Protein AF-A0A7Y5Q8L2-F1 (afdb_monomer)

Structure (mmCIF, N/CA/C/O backbone):
data_AF-A0A7Y5Q8L2-F1
#
_entry.id   AF-A0A7Y5Q8L2-F1
#
loop_
_atom_site.group_PDB
_atom_site.id
_atom_site.type_symbol
_atom_site.label_atom_id
_atom_site.label_alt_id
_atom_site.label_comp_id
_atom_site.label_asym_id
_atom_site.label_entity_id
_atom_site.label_seq_id
_atom_site.pdbx_PDB_ins_code
_atom_site.Cartn_x
_atom_site.Cartn_y
_atom_site.Cartn_z
_atom_site.occupancy
_atom_site.B_iso_or_equiv
_atom_site.auth_seq_id
_atom_site.auth_comp_id
_atom_site.auth_asym_id
_atom_site.auth_atom_id
_atom_site.pdbx_PDB_model_num
ATOM 1 N N . MET A 1 1 ? -11.479 13.921 13.298 1.00 70.50 1 MET A N 1
ATOM 2 C CA . MET A 1 1 ? -11.102 13.924 11.867 1.00 70.50 1 MET A CA 1
ATOM 3 C C . MET A 1 1 ? -10.207 12.726 11.621 1.00 70.50 1 MET A C 1
ATOM 5 O O . MET A 1 1 ? -9.278 12.547 12.399 1.00 70.50 1 MET A O 1
ATOM 9 N N . ALA A 1 2 ? -10.493 11.924 10.595 1.00 79.12 2 ALA A N 1
ATOM 10 C CA . ALA A 1 2 ? -9.597 10.864 10.140 1.00 79.12 2 ALA A CA 1
ATOM 11 C C . ALA A 1 2 ? -8.321 11.479 9.544 1.00 79.12 2 ALA A C 1
ATOM 13 O O . ALA A 1 2 ? -8.380 12.511 8.866 1.00 79.12 2 ALA A O 1
ATOM 14 N N . LYS A 1 3 ? -7.157 10.890 9.836 1.00 92.50 3 LYS A N 1
ATOM 15 C CA . LYS A 1 3 ? -5.896 11.302 9.206 1.00 92.50 3 LYS A CA 1
ATOM 16 C C . LYS A 1 3 ? -5.841 10.684 7.814 1.00 92.50 3 LYS A C 1
ATOM 18 O O . LYS A 1 3 ? -6.136 9.507 7.655 1.00 92.50 3 LYS A O 1
ATOM 23 N N . ARG A 1 4 ? -5.445 11.482 6.826 1.00 94.81 4 ARG A N 1
ATOM 24 C CA . ARG A 1 4 ? -5.274 11.039 5.439 1.00 94.81 4 ARG A CA 1
ATOM 25 C C . ARG A 1 4 ? -3.789 10.951 5.135 1.00 94.81 4 ARG A C 1
ATOM 27 O O . ARG A 1 4 ? -3.064 11.907 5.414 1.00 94.81 4 ARG A O 1
ATOM 34 N N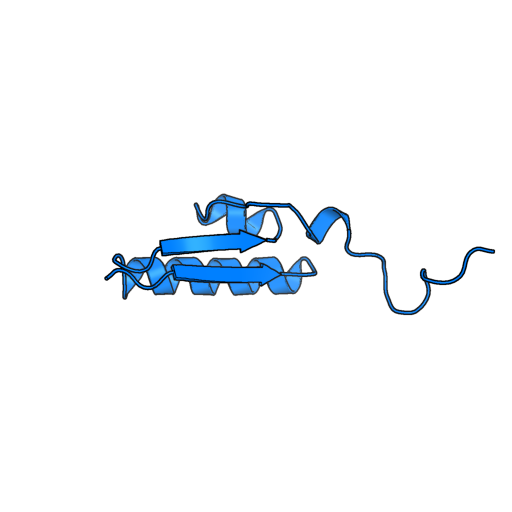 . VAL A 1 5 ? -3.353 9.820 4.592 1.00 95.25 5 VAL A N 1
ATOM 35 C CA . VAL A 1 5 ? -1.950 9.548 4.266 1.00 95.25 5 VAL A CA 1
ATOM 36 C C . VAL A 1 5 ? -1.845 9.138 2.804 1.00 95.25 5 VAL A C 1
ATOM 38 O O . VAL A 1 5 ? -2.578 8.268 2.340 1.00 95.25 5 VAL A O 1
ATOM 41 N N . LEU A 1 6 ? -0.913 9.770 2.093 1.00 95.31 6 LEU A N 1
ATOM 42 C CA . LEU A 1 6 ? -0.538 9.407 0.733 1.00 95.31 6 LEU A CA 1
ATOM 43 C C . LEU A 1 6 ? 0.791 8.648 0.765 1.00 95.31 6 LEU A C 1
ATOM 45 O O . LEU A 1 6 ? 1.794 9.182 1.238 1.00 95.31 6 LEU A O 1
ATOM 49 N N . LEU A 1 7 ? 0.796 7.421 0.253 1.00 95.00 7 LEU A N 1
ATOM 50 C CA . LEU A 1 7 ? 1.994 6.612 0.052 1.00 95.00 7 LEU A CA 1
ATOM 51 C C . LEU A 1 7 ? 2.503 6.829 -1.375 1.00 95.00 7 LEU A C 1
ATOM 53 O O . LEU A 1 7 ? 1.747 6.641 -2.322 1.00 95.00 7 LEU A O 1
ATOM 57 N N . VAL A 1 8 ? 3.766 7.226 -1.536 1.00 93.88 8 VAL A N 1
ATOM 58 C CA . VAL A 1 8 ? 4.381 7.440 -2.854 1.00 93.88 8 VAL A CA 1
ATOM 59 C C . VAL A 1 8 ? 5.556 6.483 -3.016 1.00 93.88 8 VAL A C 1
ATOM 61 O O . VAL A 1 8 ? 6.538 6.580 -2.281 1.00 93.88 8 VAL A O 1
ATOM 64 N N . ALA A 1 9 ? 5.448 5.568 -3.975 1.00 92.25 9 ALA A 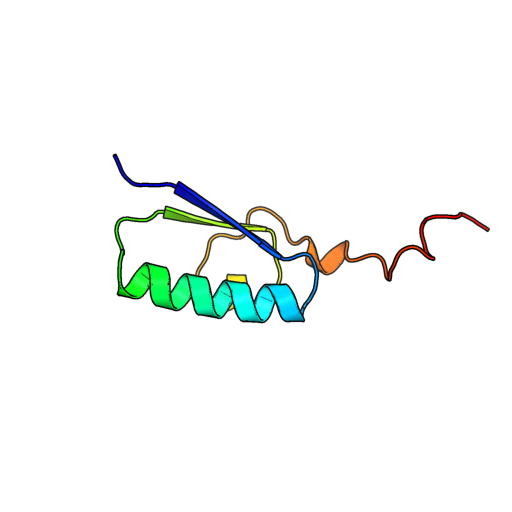N 1
ATOM 65 C CA . ALA A 1 9 ? 6.469 4.595 -4.333 1.00 92.25 9 ALA A CA 1
ATOM 66 C C . ALA A 1 9 ? 6.912 4.808 -5.787 1.00 92.25 9 ALA A C 1
ATOM 68 O O . ALA A 1 9 ? 6.109 4.697 -6.712 1.00 92.25 9 ALA A O 1
ATOM 69 N N . GLY A 1 10 ? 8.194 5.133 -5.977 1.00 84.00 10 GLY A N 1
ATOM 70 C CA . GLY A 1 10 ? 8.775 5.467 -7.283 1.00 84.00 10 GLY A CA 1
ATOM 71 C C . GLY A 1 10 ? 9.487 4.312 -7.988 1.00 84.00 10 GLY A C 1
ATOM 72 O O . GLY A 1 10 ? 10.023 4.516 -9.073 1.00 84.00 10 GLY A O 1
ATOM 73 N N . ASP A 1 11 ? 9.529 3.126 -7.384 1.00 85.62 11 ASP A N 1
ATOM 74 C CA . ASP A 1 11 ? 10.170 1.925 -7.919 1.00 85.62 11 ASP A CA 1
ATOM 75 C C . ASP A 1 11 ? 9.529 0.652 -7.315 1.00 85.62 11 ASP A C 1
ATO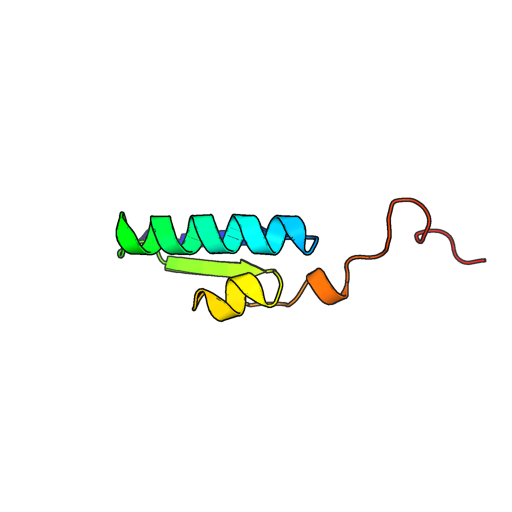M 77 O O . ASP A 1 11 ? 8.836 0.740 -6.293 1.00 85.62 11 ASP A O 1
ATOM 81 N N . PRO A 1 12 ? 9.756 -0.543 -7.898 1.00 87.75 12 PRO A N 1
ATOM 82 C CA . PRO A 1 12 ? 9.161 -1.790 -7.409 1.00 87.75 12 PRO A CA 1
ATOM 83 C C . PRO A 1 12 ? 9.514 -2.151 -5.959 1.00 87.75 12 PRO A C 1
ATOM 85 O O . PRO A 1 12 ? 8.691 -2.735 -5.253 1.00 87.75 12 PRO A O 1
ATOM 88 N N . SER A 1 13 ? 10.723 -1.822 -5.491 1.00 92.81 13 SER A N 1
ATOM 89 C CA . SER A 1 13 ? 11.115 -2.098 -4.108 1.00 92.81 13 SER A CA 1
ATOM 90 C C . SER A 1 13 ? 10.400 -1.154 -3.142 1.00 92.81 13 SER A C 1
ATOM 92 O O . SER A 1 13 ? 9.892 -1.610 -2.116 1.00 92.81 13 SER A O 1
ATOM 94 N N . GLY A 1 14 ? 10.274 0.131 -3.488 1.00 93.62 14 GLY A N 1
ATOM 95 C CA . GLY A 1 14 ? 9.475 1.095 -2.736 1.00 93.62 14 GLY A CA 1
ATOM 96 C C . GLY A 1 14 ? 8.000 0.694 -2.649 1.00 93.62 14 GLY A C 1
ATOM 97 O O . GLY A 1 14 ? 7.407 0.787 -1.577 1.00 93.62 14 GLY A O 1
ATOM 98 N N . ASP A 1 15 ? 7.429 0.179 -3.741 1.00 94.31 15 ASP A N 1
ATOM 99 C CA . ASP A 1 15 ? 6.042 -0.303 -3.802 1.00 94.31 15 ASP A CA 1
ATOM 100 C C . ASP A 1 1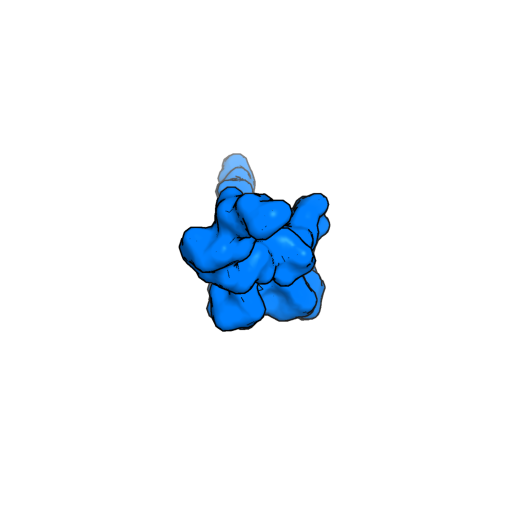5 ? 5.807 -1.467 -2.829 1.00 94.31 15 ASP A C 1
ATOM 102 O O . ASP A 1 15 ? 4.864 -1.447 -2.037 1.00 94.31 15 ASP A O 1
ATOM 106 N N . HIS A 1 16 ? 6.729 -2.433 -2.803 1.00 95.88 16 HIS A N 1
ATOM 107 C CA . HIS A 1 16 ? 6.675 -3.550 -1.864 1.00 95.88 16 HIS A CA 1
ATOM 108 C C . HIS A 1 16 ? 6.703 -3.087 -0.397 1.00 95.88 16 HIS A C 1
ATOM 110 O O . HIS A 1 16 ? 5.862 -3.496 0.405 1.00 95.88 16 HIS A O 1
ATOM 116 N N . HIS A 1 17 ? 7.631 -2.196 -0.034 1.00 97.69 17 HIS A N 1
ATOM 117 C CA . HIS A 1 17 ? 7.728 -1.688 1.340 1.00 97.69 17 HIS A CA 1
ATOM 118 C C . HIS A 1 17 ? 6.512 -0.840 1.732 1.00 97.69 17 HIS A C 1
ATOM 120 O O . HIS A 1 17 ? 6.012 -0.952 2.853 1.00 97.69 17 HIS A O 1
ATOM 126 N N . ALA A 1 18 ? 6.008 -0.014 0.813 1.00 96.88 18 ALA A N 1
ATOM 127 C CA . ALA A 1 18 ? 4.822 0.799 1.042 1.00 96.88 18 ALA A CA 1
ATOM 128 C C . ALA A 1 18 ? 3.570 -0.068 1.255 1.00 96.88 18 ALA A C 1
ATOM 130 O O . ALA A 1 18 ? 2.754 0.250 2.119 1.00 96.88 18 ALA A O 1
ATOM 131 N N . ALA A 1 19 ? 3.444 -1.189 0.540 1.00 97.56 19 ALA A N 1
ATOM 132 C CA . ALA A 1 19 ? 2.362 -2.152 0.738 1.00 97.56 19 ALA A CA 1
ATOM 133 C C . ALA A 1 19 ? 2.395 -2.799 2.135 1.00 97.56 19 ALA A C 1
ATOM 135 O O . ALA A 1 19 ? 1.357 -2.903 2.791 1.00 97.56 19 ALA A O 1
ATOM 136 N N . LEU A 1 20 ? 3.581 -3.170 2.632 1.00 98.12 20 LEU A N 1
ATOM 137 C CA . LEU A 1 20 ? 3.740 -3.698 3.995 1.00 98.12 20 LEU A CA 1
ATOM 138 C C . LEU A 1 20 ? 3.367 -2.653 5.056 1.00 98.12 20 LEU A C 1
ATOM 140 O O . LEU A 1 20 ? 2.661 -2.961 6.017 1.00 98.12 20 LEU A O 1
ATOM 144 N N . LEU A 1 21 ? 3.793 -1.401 4.861 1.00 97.38 21 LEU A N 1
ATOM 145 C CA . LEU A 1 21 ? 3.412 -0.293 5.735 1.00 97.38 21 LEU A CA 1
ATOM 146 C C . LEU A 1 21 ? 1.894 -0.064 5.725 1.00 97.38 21 LEU A C 1
ATOM 148 O O . LEU A 1 21 ? 1.305 0.147 6.784 1.00 97.38 21 LEU A O 1
ATOM 152 N N . ALA A 1 22 ? 1.260 -0.116 4.553 1.00 97.38 22 ALA A N 1
ATOM 153 C CA . ALA A 1 22 ? -0.183 0.042 4.422 1.00 97.38 22 ALA A CA 1
ATOM 154 C C . ALA A 1 22 ? -0.950 -1.029 5.204 1.00 97.38 22 ALA A C 1
ATOM 156 O O . ALA A 1 22 ? -1.878 -0.692 5.940 1.00 97.38 22 ALA A O 1
ATOM 157 N N . ALA A 1 23 ? -0.529 -2.292 5.098 1.00 97.12 23 ALA A N 1
ATOM 158 C CA . ALA A 1 23 ? -1.144 -3.399 5.823 1.00 97.12 23 ALA A CA 1
ATOM 159 C C . ALA A 1 23 ? -1.061 -3.201 7.348 1.00 97.12 23 ALA A C 1
ATOM 161 O O . ALA A 1 23 ? -2.064 -3.321 8.051 1.00 97.12 23 ALA A O 1
ATOM 162 N N . GLU A 1 24 ? 0.112 -2.823 7.865 1.00 97.44 24 GLU A N 1
ATOM 163 C CA . GLU A 1 24 ? 0.287 -2.561 9.299 1.00 97.44 24 GLU A CA 1
ATOM 164 C C . GLU A 1 24 ? -0.483 -1.322 9.773 1.00 97.44 24 GLU A C 1
ATOM 166 O O . GLU A 1 24 ? -1.035 -1.324 10.876 1.00 97.44 24 GLU A O 1
ATOM 171 N N . LEU A 1 25 ? -0.561 -0.267 8.955 1.00 95.75 25 LEU A N 1
ATOM 172 C CA . LEU A 1 25 ? -1.354 0.921 9.273 1.00 95.75 25 LEU A CA 1
ATOM 173 C C . LEU A 1 25 ? -2.845 0.596 9.338 1.00 95.75 25 LEU A C 1
ATOM 175 O O . LEU A 1 25 ? -3.491 0.986 10.303 1.00 95.75 25 LEU A O 1
ATOM 179 N N . GLN A 1 26 ? -3.378 -0.160 8.378 1.00 94.44 26 GLN A N 1
ATOM 180 C CA . GLN A 1 26 ? -4.778 -0.592 8.405 1.00 94.44 26 GLN A CA 1
ATOM 181 C C . GLN A 1 26 ? -5.079 -1.475 9.623 1.00 94.44 26 GLN A C 1
ATOM 183 O O . GLN A 1 26 ? -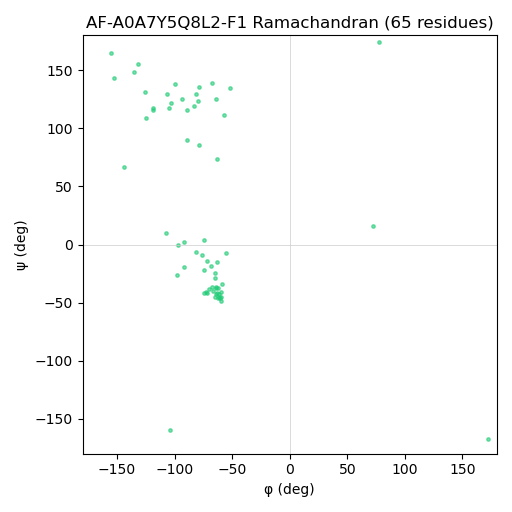6.144 -1.347 10.223 1.00 94.44 26 GLN A O 1
ATOM 188 N N . ALA A 1 27 ? -4.140 -2.338 10.027 1.00 96.31 27 ALA A N 1
ATOM 189 C CA . ALA A 1 27 ? -4.309 -3.202 11.193 1.00 96.31 27 ALA A CA 1
ATOM 190 C C . ALA A 1 27 ? -4.291 -2.429 12.525 1.00 96.31 27 ALA A C 1
ATOM 192 O O . ALA A 1 27 ? -5.027 -2.771 13.450 1.00 96.31 27 ALA A O 1
ATOM 193 N N . ARG A 1 28 ? -3.436 -1.405 12.644 1.00 96.81 28 ARG A N 1
ATOM 194 C CA . ARG A 1 28 ? -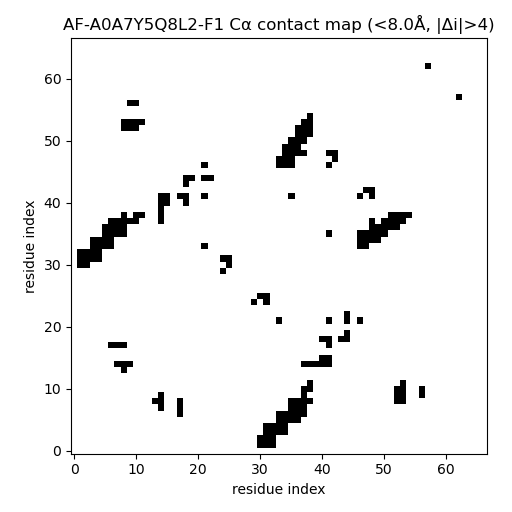3.195 -0.682 13.910 1.00 96.81 28 ARG A CA 1
ATOM 195 C C . ARG A 1 28 ? -3.986 0.614 14.050 1.00 96.81 28 ARG A C 1
ATOM 197 O O . ARG A 1 28 ? -4.212 1.054 15.173 1.00 96.81 28 ARG A O 1
ATOM 204 N N . ALA A 1 29 ? -4.344 1.233 12.934 1.00 95.69 29 ALA A N 1
ATOM 205 C CA . ALA A 1 29 ? -5.018 2.522 12.856 1.00 95.69 29 ALA A CA 1
ATOM 206 C C . ALA A 1 29 ? -6.025 2.517 11.686 1.00 95.69 29 ALA A C 1
ATOM 208 O O . ALA A 1 29 ? -5.831 3.226 10.693 1.00 95.69 29 ALA A O 1
ATOM 209 N N . PRO A 1 30 ? -7.095 1.702 11.771 1.00 94.38 30 PRO A N 1
ATOM 210 C CA . PRO A 1 30 ? -8.081 1.545 10.697 1.00 94.38 30 PRO A CA 1
ATOM 211 C C . PRO A 1 30 ? -8.848 2.836 10.371 1.00 94.38 30 PRO A C 1
ATOM 213 O O . PRO A 1 30 ? -9.497 2.926 9.334 1.00 94.38 30 PRO A O 1
ATOM 216 N N . GLU A 1 31 ? -8.791 3.845 11.241 1.00 95.56 31 GLU A N 1
ATOM 217 C CA . GLU A 1 31 ? -9.343 5.175 10.998 1.00 95.56 31 GLU A CA 1
ATOM 218 C C . GLU A 1 31 ? -8.488 6.041 10.061 1.00 95.56 31 GLU A C 1
ATOM 220 O O . GLU A 1 31 ? -8.910 7.141 9.696 1.00 95.56 31 GLU A O 1
ATOM 225 N N . VAL A 1 32 ? -7.275 5.601 9.712 1.00 95.38 32 VAL A N 1
ATOM 226 C CA . VAL A 1 32 ? -6.419 6.288 8.744 1.00 95.38 32 VAL A CA 1
ATOM 227 C C . VAL A 1 32 ? -6.881 5.946 7.335 1.00 95.38 32 VAL A C 1
ATOM 229 O O . VAL A 1 32 ? -6.898 4.791 6.921 1.00 95.38 32 VAL A O 1
ATOM 232 N N . GLU A 1 33 ? -7.193 6.978 6.562 1.00 95.75 33 GLU A N 1
ATOM 233 C CA . GLU A 1 33 ? -7.487 6.829 5.143 1.00 95.75 33 GLU A CA 1
ATOM 234 C C . GLU A 1 33 ? -6.178 6.799 4.352 1.00 95.75 33 GLU A C 1
ATOM 236 O O . GLU A 1 33 ? -5.404 7.766 4.367 1.00 95.75 33 GLU A O 1
ATOM 241 N N . LEU A 1 34 ? -5.940 5.689 3.657 1.00 96.19 34 LEU A N 1
ATOM 242 C CA . LEU A 1 34 ? -4.766 5.501 2.815 1.00 96.19 34 LEU A CA 1
ATOM 243 C C . LEU A 1 34 ? -5.098 5.754 1.349 1.00 96.19 34 LEU A C 1
ATOM 245 O O . LEU A 1 34 ? -6.112 5.288 0.836 1.00 96.19 34 LEU A O 1
ATOM 249 N N . TYR A 1 35 ? -4.180 6.437 0.679 1.00 95.12 35 TYR A N 1
ATOM 250 C CA . TYR A 1 35 ? -4.134 6.596 -0.766 1.00 95.12 35 TYR A CA 1
ATOM 251 C C . TYR A 1 35 ? -2.718 6.289 -1.233 1.00 95.12 35 TYR A C 1
ATOM 253 O O . TYR A 1 35 ? -1.761 6.445 -0.469 1.00 95.12 35 TYR A O 1
ATOM 261 N N . ALA A 1 36 ? -2.569 5.882 -2.484 1.00 93.56 36 ALA A N 1
ATOM 262 C CA . ALA A 1 36 ? -1.280 5.500 -3.024 1.00 93.56 36 ALA A CA 1
ATOM 263 C C . ALA A 1 36 ? -1.025 6.081 -4.408 1.00 93.56 36 ALA A C 1
ATOM 265 O O . ALA A 1 36 ? -1.922 6.238 -5.231 1.00 93.56 36 ALA A O 1
ATOM 266 N N . VAL A 1 37 ? 0.246 6.341 -4.660 1.00 93.00 37 VAL A N 1
ATOM 267 C CA . VAL A 1 37 ? 0.825 6.492 -5.980 1.00 93.00 37 VAL A CA 1
ATOM 268 C C . VAL A 1 37 ? 1.973 5.493 -6.034 1.00 93.00 37 VAL A C 1
ATOM 270 O O . VAL A 1 37 ? 2.954 5.637 -5.309 1.00 93.00 37 VAL A O 1
ATOM 273 N N . GLY A 1 38 ? 1.816 4.426 -6.805 1.00 89.94 38 GLY A N 1
ATOM 274 C CA . GLY A 1 38 ? 2.684 3.259 -6.693 1.00 89.94 38 GLY A CA 1
ATOM 275 C C . GLY A 1 38 ? 2.202 2.092 -7.539 1.00 89.94 38 GLY A C 1
ATOM 276 O O . GLY A 1 38 ? 1.348 2.259 -8.405 1.00 89.94 38 GLY A O 1
ATOM 277 N N . GLY A 1 39 ? 2.780 0.923 -7.302 1.00 89.69 39 GLY A N 1
ATOM 278 C CA . GLY A 1 39 ? 2.703 -0.210 -8.210 1.00 89.69 39 GLY A CA 1
ATOM 279 C C . GLY A 1 39 ? 1.744 -1.315 -7.756 1.00 89.69 39 GLY A C 1
ATOM 280 O O . GLY A 1 39 ? 0.826 -1.091 -6.958 1.00 89.69 39 GLY A O 1
ATOM 281 N N . PRO A 1 40 ? 1.922 -2.536 -8.289 1.00 92.94 40 PRO A N 1
ATOM 282 C CA . PRO A 1 40 ? 0.997 -3.644 -8.073 1.00 92.94 40 PRO A CA 1
ATOM 283 C C . PRO A 1 40 ? 0.923 -4.134 -6.619 1.00 92.94 40 PRO A C 1
ATOM 285 O O . PRO A 1 40 ? -0.103 -4.691 -6.231 1.00 92.94 40 PRO A O 1
ATOM 288 N N . HIS A 1 41 ? 1.951 -3.933 -5.788 1.00 95.6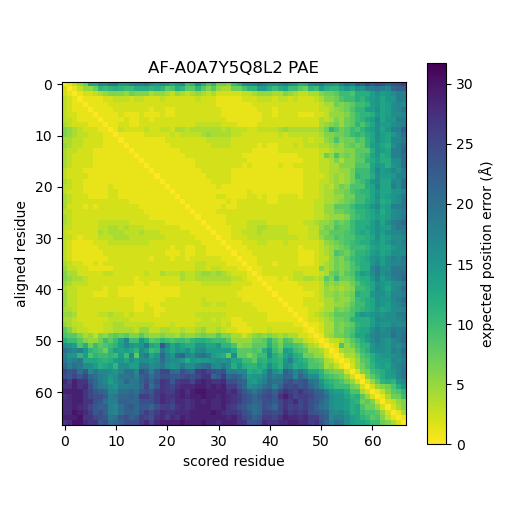2 41 HIS A N 1
ATOM 289 C CA . HIS A 1 41 ? 1.910 -4.362 -4.386 1.00 95.62 41 HIS A CA 1
ATOM 290 C C . HIS A 1 41 ? 0.967 -3.481 -3.566 1.00 95.62 41 HIS A C 1
ATOM 292 O O . HIS A 1 41 ? 0.183 -4.009 -2.778 1.00 95.62 41 HIS A O 1
ATOM 298 N N . LEU A 1 42 ? 0.984 -2.159 -3.770 1.00 95.00 42 LEU A N 1
ATOM 299 C CA . LEU A 1 42 ? 0.033 -1.250 -3.124 1.00 95.00 42 LEU A CA 1
ATOM 300 C C . LEU A 1 42 ? -1.414 -1.524 -3.561 1.00 95.00 42 LEU A C 1
ATOM 302 O O . LEU A 1 42 ? -2.319 -1.494 -2.724 1.00 95.00 42 LEU A O 1
ATOM 306 N N . GLN A 1 43 ? -1.627 -1.877 -4.835 1.00 92.88 43 GLN A N 1
ATOM 307 C CA . GLN A 1 43 ? -2.935 -2.332 -5.327 1.00 92.88 43 GLN A CA 1
ATOM 308 C C . GLN A 1 43 ? -3.378 -3.625 -4.628 1.00 92.88 43 GLN A C 1
ATOM 310 O O . GLN A 1 43 ? -4.512 -3.721 -4.158 1.00 92.88 43 GLN A O 1
ATOM 315 N N . ALA A 1 44 ? -2.479 -4.608 -4.512 1.00 94.75 44 ALA A N 1
ATOM 316 C CA . ALA A 1 44 ? -2.753 -5.878 -3.840 1.00 94.75 44 ALA A CA 1
ATOM 317 C C . ALA A 1 44 ? -3.012 -5.714 -2.331 1.00 94.75 44 ALA A C 1
ATOM 319 O O . ALA A 1 44 ? -3.783 -6.481 -1.758 1.00 94.75 44 ALA A O 1
ATOM 320 N N . ALA A 1 45 ? -2.427 -4.693 -1.698 1.00 94.88 45 ALA A N 1
ATOM 321 C CA . ALA A 1 45 ? -2.698 -4.316 -0.310 1.00 94.88 45 ALA A CA 1
ATOM 322 C C . ALA A 1 45 ? -4.055 -3.603 -0.118 1.00 94.88 45 ALA A C 1
ATOM 324 O O . ALA A 1 45 ? -4.369 -3.157 0.985 1.00 94.88 45 ALA A O 1
ATOM 325 N N . GLY A 1 46 ? -4.862 -3.464 -1.177 1.00 92.69 46 GLY A N 1
ATOM 326 C CA . GLY A 1 46 ? -6.182 -2.839 -1.113 1.00 92.69 46 GLY A CA 1
ATOM 327 C C . GLY A 1 46 ? -6.139 -1.322 -0.925 1.00 92.69 46 GLY A C 1
ATOM 328 O O . GLY A 1 46 ? -7.154 -0.728 -0.563 1.00 92.69 46 GLY A O 1
ATOM 329 N N . VAL A 1 47 ? -4.987 -0.683 -1.156 1.00 94.31 47 VAL A N 1
ATOM 330 C CA . VAL A 1 47 ? -4.873 0.775 -1.093 1.00 94.31 47 VAL A CA 1
ATOM 331 C C . VAL A 1 47 ? -5.372 1.373 -2.411 1.00 94.31 47 VAL A C 1
ATOM 333 O O . VAL A 1 47 ? -4.903 0.964 -3.474 1.00 94.31 47 VAL A O 1
ATOM 336 N N . PRO A 1 48 ? -6.284 2.364 -2.384 1.00 91.50 48 PRO A N 1
ATOM 337 C CA . PRO A 1 48 ? -6.670 3.109 -3.576 1.00 91.50 48 PRO A CA 1
ATOM 338 C C . PRO A 1 48 ? -5.452 3.765 -4.239 1.00 91.50 48 PRO A C 1
ATOM 340 O O . PRO A 1 48 ? -4.865 4.703 -3.693 1.00 91.50 48 PRO A O 1
ATOM 343 N N . VAL A 1 49 ? -5.078 3.277 -5.424 1.00 87.75 49 VAL A N 1
ATOM 344 C CA . VAL A 1 49 ? -3.996 3.856 -6.226 1.00 87.75 49 VAL A CA 1
ATOM 345 C C . VAL A 1 49 ? -4.566 4.940 -7.139 1.00 87.75 49 VAL A C 1
ATOM 347 O O . VAL A 1 49 ? -5.395 4.660 -8.001 1.00 87.75 49 VAL A O 1
ATOM 350 N N . ILE A 1 50 ? -4.130 6.181 -6.920 1.00 84.31 50 ILE A N 1
ATOM 351 C CA . ILE A 1 50 ? -4.525 7.375 -7.680 1.00 84.31 50 ILE A CA 1
ATOM 352 C C . ILE A 1 50 ? -3.841 7.376 -9.053 1.00 84.31 50 ILE A C 1
ATOM 354 O O . ILE A 1 50 ? -4.475 7.685 -10.058 1.00 84.31 50 ILE A O 1
ATOM 358 N N . GLU A 1 51 ? -2.559 7.007 -9.094 1.00 71.75 51 GLU A N 1
ATOM 359 C CA . GLU A 1 51 ? -1.767 6.887 -10.317 1.00 71.75 51 GLU A CA 1
ATOM 360 C C . GLU A 1 51 ? -0.655 5.848 -10.127 1.00 71.75 51 GLU A C 1
ATOM 362 O O . GLU A 1 51 ? -0.073 5.728 -9.047 1.00 71.75 51 GLU A O 1
ATOM 367 N N . ASP A 1 52 ? -0.357 5.082 -11.174 1.00 63.47 52 ASP A N 1
ATOM 368 C CA . ASP A 1 52 ? 0.744 4.122 -11.163 1.00 63.47 52 ASP A CA 1
ATOM 369 C C . ASP A 1 52 ? 2.035 4.800 -11.642 1.00 63.47 52 ASP A C 1
ATOM 371 O O . ASP A 1 52 ? 2.339 4.820 -12.837 1.00 63.47 52 ASP A O 1
ATOM 375 N N . LEU A 1 53 ? 2.800 5.368 -10.699 1.00 60.16 53 LEU A N 1
ATOM 376 C CA . LEU A 1 53 ? 4.116 5.944 -10.998 1.00 60.16 53 LEU A CA 1
ATOM 377 C C . LEU A 1 53 ? 5.188 4.893 -11.287 1.00 60.16 53 LEU A C 1
ATOM 379 O O . LEU A 1 53 ? 6.212 5.252 -11.864 1.00 60.16 53 LEU A O 1
ATOM 383 N N . THR A 1 54 ? 4.968 3.611 -10.974 1.00 57.69 54 THR A N 1
ATOM 384 C CA . THR A 1 54 ? 5.956 2.569 -11.307 1.00 57.69 54 THR A CA 1
ATOM 385 C C . THR A 1 54 ? 6.072 2.342 -12.814 1.00 57.69 54 THR A C 1
ATOM 387 O O . THR A 1 54 ? 7.091 1.858 -13.301 1.00 57.69 54 THR A O 1
ATOM 390 N N . ARG A 1 55 ? 5.065 2.782 -13.581 1.00 54.94 55 ARG A N 1
ATOM 391 C CA . ARG A 1 55 ? 5.106 2.849 -15.050 1.00 54.94 55 ARG A CA 1
ATOM 3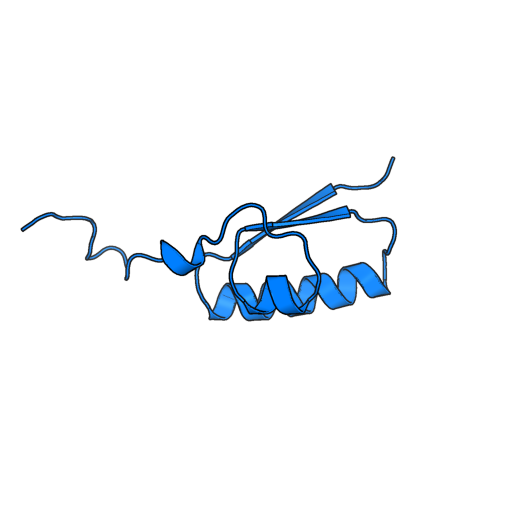92 C C . ARG A 1 55 ? 5.962 3.991 -15.596 1.00 54.94 55 ARG A C 1
ATOM 394 O O . ARG A 1 55 ? 6.392 3.915 -16.743 1.00 54.94 55 ARG A O 1
ATOM 401 N N . TYR A 1 56 ? 6.200 5.024 -14.790 1.00 52.81 56 TYR A N 1
ATOM 402 C CA . TYR A 1 56 ? 7.021 6.189 -15.129 1.00 52.81 56 TYR A CA 1
ATOM 403 C C . TYR A 1 56 ? 8.367 6.192 -14.409 1.00 52.81 56 TYR A C 1
ATOM 405 O O . TYR A 1 56 ? 9.073 7.198 -14.472 1.00 52.81 56 TYR A O 1
ATOM 413 N N . SER A 1 57 ? 8.736 5.094 -13.740 1.00 53.41 57 SER A N 1
ATOM 414 C CA . SER A 1 57 ? 10.086 4.849 -13.236 1.00 53.41 57 SER A CA 1
ATOM 415 C C . SER A 1 57 ? 11.058 4.773 -14.418 1.00 53.41 57 SER A C 1
ATOM 417 O O . SER A 1 57 ? 11.504 3.701 -14.819 1.00 53.41 57 SER A O 1
ATOM 419 N N . ALA A 1 58 ? 11.349 5.929 -15.011 1.00 50.75 58 ALA A N 1
ATOM 420 C CA . ALA A 1 58 ? 12.477 6.137 -15.888 1.00 50.75 58 ALA A CA 1
ATOM 421 C C . ALA A 1 58 ? 13.720 5.653 -15.147 1.00 50.75 58 ALA A C 1
ATOM 423 O O . ALA A 1 58 ? 13.904 5.885 -13.945 1.00 50.75 58 ALA A O 1
ATOM 424 N N . ILE A 1 59 ? 14.534 4.908 -15.872 1.00 53.38 59 ILE A N 1
ATOM 425 C CA . ILE A 1 59 ? 15.647 4.150 -15.347 1.00 53.38 59 ILE A CA 1
ATOM 426 C C . ILE A 1 59 ? 16.789 5.154 -15.125 1.00 53.38 59 ILE A C 1
ATOM 428 O O . ILE A 1 59 ? 17.661 5.367 -15.954 1.00 53.38 59 ILE A O 1
ATOM 432 N N . GLY A 1 60 ? 16.780 5.807 -13.961 1.00 52.34 60 GLY A N 1
ATOM 433 C CA . GLY A 1 60 ? 17.903 6.584 -13.438 1.00 52.34 60 GLY A CA 1
ATOM 434 C C . GLY A 1 60 ? 18.132 7.972 -14.052 1.00 52.34 60 GLY A C 1
ATOM 435 O O . GLY A 1 60 ? 17.525 8.392 -15.030 1.00 52.34 60 GLY A O 1
ATOM 436 N N . LEU A 1 61 ? 19.093 8.688 -13.459 1.00 48.06 61 LEU A N 1
ATOM 437 C CA . LEU A 1 61 ? 19.615 9.996 -13.890 1.00 48.06 61 LEU A CA 1
ATOM 438 C C . LEU A 1 61 ? 20.123 10.013 -15.358 1.00 48.06 61 LEU A C 1
ATOM 440 O O . LEU A 1 61 ? 20.472 11.072 -15.869 1.00 48.06 61 LEU A O 1
ATOM 444 N N . ALA A 1 62 ? 20.191 8.853 -16.022 1.00 50.84 62 ALA A N 1
ATOM 445 C CA . ALA A 1 62 ? 20.772 8.654 -17.347 1.00 50.84 62 ALA A CA 1
ATOM 446 C C . ALA A 1 62 ? 19.772 8.779 -18.516 1.00 50.84 62 ALA A C 1
ATOM 448 O O . ALA A 1 62 ? 20.214 9.056 -19.626 1.00 50.84 62 ALA A O 1
ATOM 449 N N . ASP A 1 63 ? 18.459 8.660 -18.286 1.00 52.41 63 ASP A N 1
ATOM 450 C CA . ASP A 1 63 ? 17.445 8.716 -19.361 1.00 52.41 63 ASP A CA 1
ATOM 451 C C . ASP A 1 63 ? 16.888 10.134 -19.617 1.00 52.41 63 ASP A C 1
ATOM 453 O O . ASP A 1 63 ? 16.006 10.334 -20.450 1.00 52.41 63 ASP A O 1
ATOM 457 N N . VAL A 1 64 ? 17.390 11.150 -18.907 1.00 56.50 64 VAL A N 1
ATOM 458 C CA . VAL A 1 64 ? 16.896 12.541 -19.002 1.00 56.50 64 VAL A CA 1
ATOM 459 C C . VAL A 1 64 ? 17.477 13.300 -20.210 1.00 56.50 64 VAL A C 1
ATOM 461 O O . VAL A 1 64 ? 17.042 14.414 -20.503 1.00 56.50 64 VAL A O 1
ATOM 464 N N . LEU A 1 65 ? 18.428 12.723 -20.952 1.00 46.41 65 LEU A N 1
ATOM 465 C CA . LEU A 1 65 ? 18.980 13.351 -22.155 1.00 46.41 65 LEU A CA 1
ATOM 466 C C . LEU A 1 65 ? 18.440 12.674 -23.424 1.00 46.41 65 LEU A C 1
ATOM 468 O O . LEU A 1 65 ? 18.729 11.497 -23.639 1.00 46.41 65 LEU A O 1
ATOM 472 N N . PRO A 1 66 ? 17.698 13.393 -24.291 1.00 50.09 66 PRO A N 1
ATOM 473 C CA . PRO A 1 66 ? 17.443 12.907 -25.636 1.00 50.09 66 PRO A CA 1
ATOM 474 C C . PRO A 1 66 ? 18.782 12.823 -26.377 1.00 50.09 66 PRO A C 1
ATOM 476 O O . PRO A 1 66 ? 19.533 13.802 -26.422 1.00 50.09 66 PRO A O 1
ATOM 479 N N . GLY A 1 67 ? 19.089 11.642 -26.912 1.00 50.00 67 GLY A N 1
ATOM 480 C CA . GLY A 1 67 ? 20.026 11.524 -28.029 1.00 50.00 67 GLY A CA 1
ATOM 481 C C . GLY A 1 67 ? 19.458 12.167 -29.286 1.00 50.00 67 GLY A C 1
ATOM 482 O O . GLY A 1 67 ? 18.212 12.192 -29.421 1.00 50.00 67 GLY A O 1
#

Mean predicted aligned error: 7.83 Å

Sequence (67 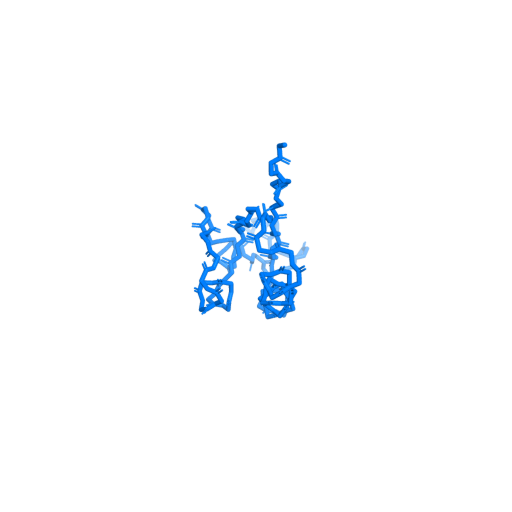aa):
MAKRVLLVAGDPSGDHHAALLAAELQARAPEVELYAVGGPHLQAAGVPVIEDLTRYSAIGLADVLPG

Radius of gyration: 13.75 Å; Cα contacts (8 Å, |Δi|>4): 103; chains: 1; bounding box: 32×20×42 Å

pLDDT: mean 83.3, std 17.66, range [46.41, 98.12]

Secondary structure (DSSP, 8-state):
---EEEEE--SHHHHHHHHHHHHHHHHH-TTSEEEEES-HHHHHTT--EEE-GGGG---STTTTS--

Nearest PDB structures (foldseek):
  5w8n-assembly1_A-2  TM=8.669E-01  e=1.418E-02  Escherichia coli BL21(DE3)
  5w8s-assembly1_A-2  TM=8.663E-01  e=2.807E-02  Escherichia coli BL21(DE3)
  5w8x-assembly1_A-2  TM=8.638E-01  e=3.445E-02  Escherichia coli BL21(DE3)
  4ml3-assembly1_C  TM=6.232E-01  e=5.029E+00  Streptococcus pneumoniae R6
  2xci-assembly1_A  TM=5.034E-01  e=7.075E+00  Aquifex aeolicus

Solvent-accessible surface area (backbone atoms only — not comparable to full-atom values): 3828 Å² total; per-residue (Å²): 132,72,54,76,46,77,46,80,15,63,39,76,68,46,10,47,54,50,18,54,51,47,49,53,41,49,74,76,41,66,65,48,46,64,35,28,30,22,36,71,42,28,49,72,56,71,35,54,61,80,43,60,40,42,81,65,46,66,75,60,93,74,66,80,60,86,128

Foldseek 3Di:
DQAEDEQEAQEPVSQQVSLVVLLVCCVPPVSYQYAYADDDSVVVSVHHYPHHNNVVSDPDPPPPDDD